Protein AF-A0A401W3R3-F1 (afdb_monomer_lite)

Secondary structure (DSSP, 8-state):
-EEEES-TTTGGGS-GGGHHHHHHHHTT-SEEEE---SS--HHHHHHHHHHHHHH-S-EEEE--SSPPSSTTSHHHHHHHHHHTT--EEEE--TT----

Foldseek 3Di:
DEEEDLAQCSLVPDDPVCNVVVVVVNVPHPYYHYLHHHDDDLVSLQSSLLVVLVVDQAAEEADPPDDAPDRNGRVNSVVNSVVVVRHYHYDYDPPDDDD

Sequence (99 aa):
MEVVVPAVRYRDGLPEDHYAVYDALLARAADVHGTGLRDSTSEAHMAGSEVLVGLVDRLVAVWDGESARGFGGTADVVGYARRAGVPVDIIWPDGAVRD

Structure (mmCIF, N/CA/C/O backbone):
data_AF-A0A401W3R3-F1
#
_entry.id   AF-A0A401W3R3-F1
#
loop_
_atom_site.group_PDB
_atom_site.id
_atom_site.type_symbol
_atom_site.label_atom_id
_atom_site.label_alt_id
_atom_site.label_comp_id
_atom_site.label_asym_id
_atom_site.label_entity_id
_atom_site.label_seq_id
_atom_site.pdbx_PDB_ins_code
_atom_site.Cartn_x
_atom_site.Cartn_y
_atom_site.Cartn_z
_atom_site.occupancy
_atom_site.B_iso_or_equiv
_atom_site.auth_seq_id
_atom_site.auth_comp_id
_atom_site.auth_asym_id
_atom_site.auth_atom_id
_atom_site.pdbx_PDB_model_num
ATOM 1 N N . MET A 1 1 ? -3.539 -16.175 -0.286 1.00 87.50 1 MET A N 1
ATOM 2 C CA . MET A 1 1 ? -3.124 -14.759 -0.236 1.00 87.50 1 MET A CA 1
ATOM 3 C C . MET A 1 1 ? -2.935 -14.313 -1.662 1.00 87.50 1 MET A C 1
ATOM 5 O O . MET A 1 1 ? -2.311 -15.053 -2.410 1.00 87.50 1 MET A O 1
ATOM 9 N N . GLU A 1 2 ? -3.499 -13.178 -2.031 1.00 96.38 2 GLU A N 1
ATOM 10 C CA . GLU A 1 2 ? -3.362 -12.606 -3.371 1.00 96.38 2 GLU A CA 1
ATOM 11 C C . GLU A 1 2 ? -2.349 -11.467 -3.323 1.00 96.38 2 GLU A C 1
ATOM 13 O O . GLU A 1 2 ? -2.163 -10.841 -2.276 1.00 96.38 2 GLU A O 1
ATOM 18 N N . VAL A 1 3 ? -1.661 -11.230 -4.434 1.00 97.56 3 VAL A N 1
ATOM 19 C CA . VAL A 1 3 ? -0.637 -10.189 -4.548 1.00 97.56 3 VAL A CA 1
ATOM 20 C C . VAL A 1 3 ? -1.002 -9.270 -5.699 1.00 97.56 3 VAL A C 1
ATOM 22 O O . VAL A 1 3 ? -1.341 -9.743 -6.777 1.00 97.56 3 VAL A O 1
ATOM 25 N N . VAL A 1 4 ? -0.891 -7.959 -5.491 1.00 97.88 4 VAL A N 1
ATOM 26 C CA . VAL A 1 4 ? -0.993 -6.974 -6.572 1.00 97.88 4 VAL A CA 1
ATOM 27 C C . VAL A 1 4 ? 0.403 -6.459 -6.899 1.00 97.88 4 VAL A C 1
ATOM 29 O O . VAL A 1 4 ? 1.104 -5.960 -6.019 1.00 97.88 4 VAL A O 1
ATOM 32 N N . VAL A 1 5 ? 0.817 -6.581 -8.159 1.00 97.81 5 VAL A N 1
ATOM 33 C CA . VAL A 1 5 ? 2.104 -6.088 -8.660 1.00 97.81 5 VAL A CA 1
ATOM 34 C C . VAL A 1 5 ? 1.855 -4.843 -9.521 1.00 97.81 5 VAL A C 1
ATOM 36 O O . VAL A 1 5 ? 1.171 -4.928 -10.545 1.00 97.81 5 VAL A O 1
ATOM 39 N N . PRO A 1 6 ? 2.400 -3.673 -9.140 1.00 97.44 6 PRO A N 1
ATOM 40 C CA . PRO A 1 6 ? 2.032 -2.400 -9.759 1.00 97.44 6 PRO A CA 1
ATOM 41 C C . PRO A 1 6 ? 2.558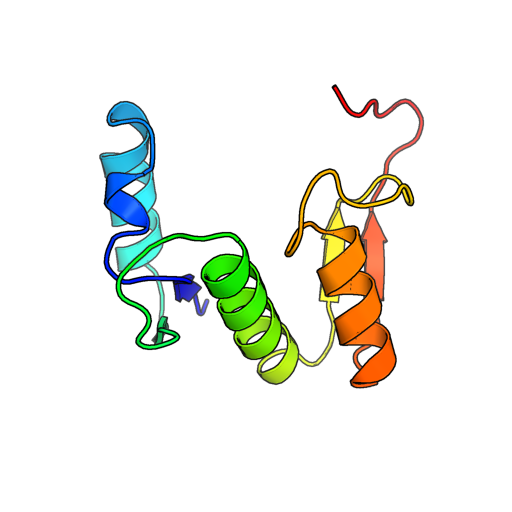 -2.239 -11.189 1.00 97.44 6 PRO A C 1
ATOM 43 O O . PRO A 1 6 ? 1.963 -1.493 -11.963 1.00 97.44 6 PRO A O 1
ATOM 46 N N . ALA A 1 7 ? 3.649 -2.920 -11.554 1.00 97.94 7 ALA A N 1
ATOM 47 C CA . ALA A 1 7 ? 4.232 -2.866 -12.891 1.00 97.94 7 ALA A CA 1
ATOM 48 C C . ALA A 1 7 ? 5.080 -4.105 -13.210 1.00 97.94 7 ALA A C 1
ATOM 50 O O . ALA A 1 7 ? 5.646 -4.726 -12.312 1.00 97.94 7 ALA A O 1
ATOM 51 N N . VAL A 1 8 ? 5.257 -4.408 -14.499 1.00 97.19 8 VAL A N 1
ATOM 52 C CA . VAL A 1 8 ? 6.101 -5.524 -14.974 1.00 97.19 8 VAL A CA 1
ATOM 53 C C . VAL A 1 8 ? 7.542 -5.397 -14.467 1.00 97.19 8 VAL A C 1
ATOM 55 O O . VAL A 1 8 ? 8.109 -6.372 -13.986 1.00 97.19 8 VAL A O 1
ATOM 58 N N . ARG A 1 9 ? 8.121 -4.191 -14.522 1.00 97.00 9 ARG A N 1
ATOM 59 C CA . ARG A 1 9 ? 9.493 -3.910 -14.060 1.00 97.00 9 ARG A CA 1
ATOM 60 C C . ARG A 1 9 ? 9.582 -3.536 -12.577 1.00 97.00 9 ARG A C 1
ATOM 62 O O . ARG A 1 9 ? 10.560 -2.921 -12.166 1.00 97.00 9 ARG A O 1
ATOM 69 N N . TYR A 1 10 ? 8.567 -3.856 -11.767 1.00 97.12 10 TYR A N 1
ATOM 70 C CA . TYR A 1 10 ? 8.572 -3.524 -10.336 1.00 97.12 10 TYR A CA 1
ATOM 71 C C . TYR A 1 10 ? 9.755 -4.168 -9.608 1.00 97.12 10 TYR A C 1
ATOM 73 O O . TYR A 1 10 ? 10.492 -3.489 -8.898 1.00 97.12 10 TYR A O 1
ATOM 81 N N . ARG A 1 11 ? 9.973 -5.466 -9.850 1.00 97.25 11 ARG A N 1
ATOM 82 C CA . ARG A 1 11 ? 11.078 -6.225 -9.258 1.00 97.25 11 ARG A CA 1
ATOM 83 C C . ARG A 1 11 ? 12.435 -5.596 -9.572 1.00 97.25 11 ARG A C 1
ATOM 85 O O . ARG A 1 11 ? 13.267 -5.495 -8.681 1.00 97.25 11 ARG A O 1
ATOM 92 N N . ASP A 1 12 ? 12.626 -5.123 -10.801 1.00 96.50 12 ASP A N 1
ATOM 93 C CA . ASP A 1 12 ? 13.889 -4.538 -11.265 1.00 96.50 12 ASP A CA 1
ATOM 94 C C . ASP A 1 12 ? 14.268 -3.258 -10.498 1.00 96.50 12 ASP A C 1
ATOM 96 O O . ASP A 1 12 ? 15.443 -2.910 -10.420 1.00 96.50 12 ASP A O 1
ATOM 100 N N . GLY A 1 13 ? 13.282 -2.555 -9.928 1.00 94.12 13 GLY A N 1
ATOM 101 C CA . GLY A 1 13 ? 13.493 -1.355 -9.116 1.00 94.12 13 GLY A CA 1
ATOM 102 C C . GLY A 1 13 ? 13.835 -1.628 -7.648 1.00 94.12 13 GLY A C 1
ATOM 103 O O . GLY A 1 13 ? 14.155 -0.687 -6.921 1.00 94.12 13 GLY A O 1
ATOM 104 N N . LEU A 1 14 ? 13.756 -2.882 -7.194 1.00 95.81 14 LEU A N 1
ATOM 105 C CA . LEU A 1 14 ? 14.136 -3.265 -5.833 1.00 95.81 14 LEU A CA 1
ATOM 106 C C . LEU A 1 14 ? 15.664 -3.412 -5.719 1.00 95.81 14 LEU A C 1
ATOM 108 O O . LEU A 1 14 ? 16.315 -3.763 -6.706 1.00 95.81 14 LEU A O 1
ATOM 112 N N . PRO A 1 15 ? 16.258 -3.218 -4.525 1.00 97.25 15 PRO A N 1
ATOM 113 C CA . PRO A 1 15 ? 17.644 -3.618 -4.304 1.00 97.25 15 PRO A CA 1
ATOM 114 C C . PRO A 1 15 ? 17.797 -5.130 -4.524 1.00 97.25 15 PRO A C 1
ATOM 116 O O . PRO A 1 15 ? 16.929 -5.902 -4.113 1.00 97.25 15 PRO A O 1
ATOM 119 N N . GLU A 1 16 ? 18.897 -5.555 -5.150 1.00 96.25 16 GLU A N 1
ATOM 120 C CA . GLU A 1 16 ? 19.101 -6.951 -5.579 1.00 96.25 16 GLU A CA 1
ATOM 121 C C . GLU A 1 16 ? 18.967 -7.963 -4.431 1.00 96.25 16 GLU A C 1
ATOM 123 O O . GLU A 1 16 ? 18.391 -9.035 -4.615 1.00 96.25 16 GLU A O 1
ATOM 128 N N . ASP A 1 17 ? 19.388 -7.600 -3.217 1.00 97.12 17 ASP A N 1
ATOM 129 C CA . ASP A 1 17 ? 19.270 -8.458 -2.030 1.00 97.12 17 ASP A CA 1
ATOM 130 C C . ASP A 1 17 ? 17.808 -8.773 -1.647 1.00 97.12 17 ASP A C 1
ATOM 132 O O . ASP A 1 17 ? 17.537 -9.762 -0.961 1.00 97.12 17 ASP A O 1
ATOM 136 N N . HIS A 1 18 ? 16.832 -7.990 -2.123 1.00 97.06 18 HIS A N 1
ATOM 137 C CA . HIS A 1 18 ? 15.407 -8.272 -1.931 1.00 97.06 18 HIS A CA 1
ATOM 138 C C . HIS A 1 18 ? 14.826 -9.240 -2.965 1.00 97.06 18 HIS A C 1
ATOM 140 O O . HIS A 1 18 ? 13.711 -9.724 -2.764 1.00 97.06 18 HIS A O 1
ATOM 146 N N . TYR A 1 19 ? 15.543 -9.561 -4.046 1.00 97.75 19 TYR A N 1
ATOM 147 C CA . TYR A 1 19 ? 15.012 -10.366 -5.151 1.00 97.75 19 TYR A CA 1
ATOM 148 C C . TYR A 1 19 ? 14.579 -11.757 -4.693 1.00 97.75 19 TYR A C 1
ATOM 150 O O . TYR A 1 19 ? 13.461 -12.178 -4.976 1.00 97.75 19 TYR A O 1
ATOM 158 N N . ALA A 1 20 ? 15.424 -12.443 -3.921 1.00 97.88 20 ALA A N 1
ATOM 159 C CA . ALA A 1 20 ? 15.114 -13.783 -3.429 1.00 97.88 20 ALA A CA 1
ATOM 160 C C . ALA A 1 20 ? 13.877 -13.795 -2.514 1.00 97.88 20 ALA A C 1
ATOM 162 O O . ALA A 1 20 ? 13.053 -14.706 -2.590 1.00 97.88 20 ALA A O 1
ATOM 163 N N . VAL A 1 21 ? 13.726 -12.774 -1.664 1.00 97.75 21 VAL A N 1
ATOM 164 C CA . VAL A 1 21 ? 12.568 -12.642 -0.768 1.00 97.75 21 VAL A CA 1
ATOM 165 C C . VAL A 1 21 ? 11.305 -12.320 -1.564 1.00 97.75 21 VAL A C 1
ATOM 167 O O . VAL A 1 21 ? 10.271 -12.945 -1.334 1.00 97.75 21 VAL A O 1
ATOM 170 N N . TYR A 1 22 ? 11.389 -11.390 -2.518 1.00 97.44 22 TYR A N 1
ATOM 171 C CA . TYR A 1 22 ? 10.286 -11.040 -3.410 1.00 97.44 22 TYR A CA 1
ATOM 172 C C . TYR A 1 22 ? 9.781 -12.268 -4.179 1.00 97.44 22 TYR A C 1
ATOM 174 O O . TYR A 1 22 ? 8.592 -12.581 -4.117 1.00 97.44 22 TYR A O 1
ATOM 182 N N . ASP A 1 23 ? 10.683 -13.015 -4.823 1.00 97.31 23 ASP A N 1
ATOM 183 C CA . ASP A 1 23 ? 10.339 -14.204 -5.609 1.00 97.31 23 ASP A CA 1
ATOM 184 C C . ASP A 1 23 ? 9.716 -15.300 -4.731 1.00 97.31 23 ASP A C 1
ATOM 186 O O . ASP A 1 23 ? 8.729 -15.931 -5.115 1.00 97.31 23 ASP A O 1
ATOM 190 N N . ALA A 1 24 ? 10.243 -15.497 -3.517 1.00 97.38 24 ALA A N 1
ATOM 191 C CA . ALA A 1 24 ? 9.706 -16.469 -2.568 1.00 97.38 24 ALA A CA 1
ATOM 192 C C . ALA A 1 24 ? 8.300 -16.099 -2.066 1.00 97.38 24 ALA A C 1
ATOM 194 O O . ALA A 1 24 ? 7.462 -16.985 -1.881 1.00 97.38 24 ALA A O 1
ATOM 195 N N . LEU A 1 25 ? 8.023 -14.811 -1.838 1.00 96.31 25 LEU A N 1
ATOM 196 C CA . LEU A 1 25 ? 6.687 -14.336 -1.469 1.00 96.31 25 LEU A CA 1
ATOM 197 C C . LEU A 1 25 ? 5.712 -14.478 -2.640 1.00 96.31 25 LEU A C 1
ATOM 199 O O . LEU A 1 25 ? 4.602 -14.977 -2.448 1.00 96.31 25 LEU A O 1
ATOM 203 N N . LEU A 1 26 ? 6.141 -14.111 -3.850 1.00 96.88 26 LEU A N 1
ATOM 204 C CA . LEU A 1 26 ? 5.319 -14.193 -5.053 1.00 96.88 26 LEU A CA 1
ATOM 205 C C . LEU A 1 26 ? 4.941 -15.644 -5.386 1.00 96.88 26 LEU A C 1
ATOM 207 O O . LEU A 1 26 ? 3.784 -15.920 -5.684 1.00 96.88 26 LEU A O 1
ATOM 211 N N . ALA A 1 27 ? 5.868 -16.595 -5.235 1.00 97.25 27 ALA A N 1
ATOM 212 C CA . ALA A 1 27 ? 5.610 -18.022 -5.457 1.00 97.25 27 ALA A CA 1
ATOM 213 C C . ALA A 1 27 ? 4.590 -18.640 -4.478 1.00 97.25 27 ALA A C 1
ATOM 215 O O . ALA A 1 27 ? 4.075 -19.729 -4.725 1.00 97.25 27 ALA A O 1
ATOM 216 N N . ARG A 1 28 ? 4.304 -17.972 -3.353 1.00 97.69 28 ARG A N 1
ATOM 217 C CA . ARG A 1 28 ? 3.305 -18.398 -2.357 1.00 97.69 28 ARG A CA 1
ATOM 218 C C . ARG A 1 28 ? 1.939 -17.742 -2.569 1.00 97.69 28 ARG A C 1
ATOM 220 O O . ARG A 1 28 ? 1.006 -18.047 -1.820 1.00 97.69 28 ARG A O 1
ATOM 227 N N . ALA A 1 29 ? 1.823 -16.826 -3.529 1.00 97.31 29 ALA A N 1
ATOM 228 C CA . ALA A 1 29 ? 0.563 -16.188 -3.864 1.00 97.31 29 ALA A CA 1
ATOM 229 C C . ALA A 1 29 ? -0.386 -17.211 -4.506 1.00 97.31 29 ALA A C 1
ATOM 231 O O . ALA A 1 29 ? 0.018 -18.019 -5.337 1.00 97.31 29 ALA A O 1
ATOM 232 N N . ALA A 1 30 ? -1.652 -17.180 -4.102 1.00 97.44 30 ALA A N 1
ATOM 233 C CA . ALA A 1 30 ? -2.704 -17.963 -4.742 1.00 97.44 30 ALA A CA 1
ATOM 234 C C . ALA A 1 30 ? -3.119 -17.340 -6.082 1.00 97.44 30 ALA A C 1
ATOM 236 O O . ALA A 1 30 ? -3.498 -18.068 -6.994 1.00 97.44 30 ALA A O 1
ATOM 237 N N . ASP A 1 31 ? -3.020 -16.012 -6.182 1.00 97.31 31 ASP A N 1
ATOM 238 C CA . ASP A 1 31 ? -3.245 -15.250 -7.405 1.00 97.31 31 ASP A CA 1
ATOM 239 C C . ASP A 1 31 ? -2.354 -13.999 -7.427 1.00 97.31 31 ASP A C 1
ATOM 241 O O . ASP A 1 31 ? -1.971 -13.475 -6.370 1.00 97.31 31 ASP A O 1
ATOM 245 N N . VAL A 1 32 ? -2.014 -13.541 -8.630 1.00 97.44 32 VAL A N 1
ATOM 246 C CA . VAL A 1 32 ? -1.175 -12.366 -8.874 1.00 97.44 32 VAL A CA 1
ATOM 247 C C . VAL A 1 32 ? -1.875 -11.436 -9.858 1.00 97.44 32 VAL A C 1
ATOM 249 O O . VAL A 1 32 ? -1.972 -11.715 -11.051 1.00 97.44 32 VAL A O 1
ATOM 252 N N . HIS A 1 33 ? -2.287 -10.276 -9.357 1.00 97.56 33 HIS A N 1
ATOM 253 C CA . HIS A 1 33 ? -2.945 -9.230 -10.129 1.00 97.56 33 HIS A CA 1
ATOM 254 C C . HIS A 1 33 ? -1.920 -8.221 -10.632 1.00 97.56 33 HIS A C 1
ATOM 256 O O . HIS A 1 33 ? -1.139 -7.672 -9.856 1.00 97.56 33 HIS A O 1
ATOM 262 N N . GLY A 1 34 ? -1.931 -7.944 -11.932 1.00 95.75 34 GLY A N 1
ATOM 263 C CA . GLY A 1 34 ? -1.103 -6.909 -12.544 1.00 95.75 34 GLY A CA 1
ATOM 264 C C . GLY A 1 34 ? -1.952 -5.769 -13.095 1.00 95.75 34 GLY A C 1
ATOM 265 O O . GLY A 1 34 ? -3.061 -5.984 -13.573 1.00 95.75 34 GLY A O 1
ATOM 266 N N . THR A 1 35 ? -1.402 -4.558 -13.101 1.00 95.81 35 THR A N 1
ATOM 267 C CA . THR A 1 35 ? -2.038 -3.385 -13.737 1.00 95.81 35 THR A CA 1
ATOM 268 C C . THR A 1 35 ? -1.868 -3.365 -15.262 1.00 95.81 35 THR A C 1
ATOM 270 O O . THR A 1 35 ? -2.509 -2.579 -15.954 1.00 95.81 35 THR A O 1
ATOM 273 N N . GLY A 1 36 ? -0.954 -4.186 -15.797 1.00 94.56 36 GLY A N 1
ATOM 274 C CA . GLY A 1 36 ? -0.520 -4.149 -17.198 1.00 94.56 36 GLY A CA 1
ATOM 275 C C . GLY A 1 36 ? 0.492 -3.040 -17.520 1.00 94.56 36 GLY A C 1
ATOM 276 O O . GLY A 1 36 ? 0.999 -2.982 -18.640 1.00 94.56 36 GLY A O 1
ATOM 277 N N . LEU A 1 37 ? 0.834 -2.179 -16.556 1.00 97.44 37 LEU A N 1
ATOM 278 C CA . LEU A 1 37 ? 1.833 -1.129 -16.741 1.00 97.44 37 LEU A CA 1
ATOM 279 C C . LEU A 1 37 ? 3.243 -1.720 -16.770 1.00 97.44 37 LEU A C 1
ATOM 281 O O . LEU A 1 37 ? 3.587 -2.622 -16.005 1.00 97.44 37 LEU A O 1
ATOM 285 N N . ARG A 1 38 ? 4.090 -1.201 -17.662 1.00 97.50 38 ARG A N 1
ATOM 286 C CA . ARG A 1 38 ? 5.460 -1.706 -17.806 1.00 97.50 38 ARG A CA 1
ATOM 287 C C . ARG A 1 38 ? 6.388 -1.183 -16.716 1.00 97.50 38 ARG A C 1
ATOM 289 O O . ARG A 1 38 ? 7.202 -1.937 -16.192 1.00 97.50 38 ARG A O 1
ATOM 296 N N . ASP A 1 39 ? 6.272 0.101 -16.403 1.00 97.62 39 ASP A N 1
ATOM 297 C CA . ASP A 1 39 ? 7.278 0.849 -15.656 1.00 97.62 39 ASP A CA 1
ATOM 298 C C . ASP A 1 39 ? 6.758 1.205 -14.267 1.00 97.62 39 ASP A C 1
ATOM 300 O O . ASP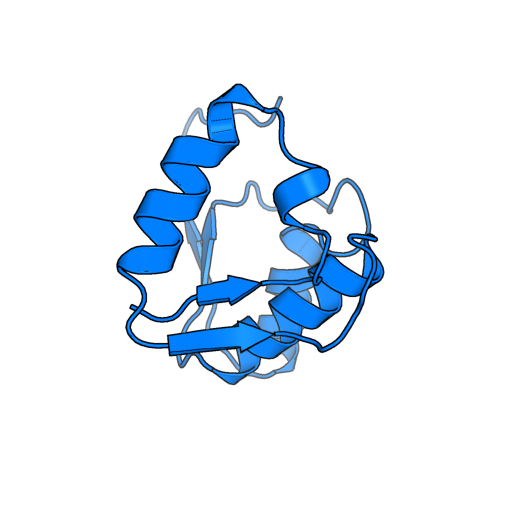 A 1 39 ? 5.603 1.589 -14.113 1.00 97.62 39 ASP A O 1
ATOM 304 N N . SER A 1 40 ? 7.617 1.074 -13.257 1.00 96.06 40 SER A N 1
ATOM 305 C CA . SER A 1 40 ? 7.256 1.224 -11.843 1.00 96.06 40 SER A CA 1
ATOM 306 C C . SER A 1 40 ? 7.237 2.689 -11.385 1.00 96.06 40 SER A C 1
ATOM 308 O O . SER A 1 40 ? 7.969 3.080 -10.475 1.00 96.06 40 SER A O 1
ATOM 310 N N . THR A 1 41 ? 6.436 3.523 -12.046 1.00 96.50 41 THR A N 1
ATOM 311 C CA . THR A 1 41 ? 6.279 4.948 -11.712 1.00 96.50 41 THR A CA 1
ATOM 312 C C . THR A 1 41 ? 5.326 5.145 -10.528 1.00 96.50 41 THR A C 1
ATOM 314 O O . THR A 1 41 ? 4.676 4.200 -10.076 1.00 96.50 41 THR A O 1
ATOM 317 N N . SER A 1 42 ? 5.204 6.368 -10.006 1.00 95.88 42 SER A N 1
ATOM 318 C CA . SER A 1 42 ? 4.213 6.695 -8.966 1.00 95.88 42 SER A CA 1
ATOM 319 C C . SER A 1 42 ? 2.777 6.384 -9.406 1.00 95.88 42 SER A C 1
ATOM 321 O O . SER A 1 42 ? 1.984 5.866 -8.625 1.00 95.88 42 SER A O 1
ATOM 323 N N . GLU A 1 43 ? 2.452 6.615 -10.676 1.00 96.94 43 GLU A N 1
ATOM 324 C CA . GLU A 1 43 ? 1.152 6.285 -11.263 1.00 96.94 43 GLU A CA 1
ATOM 325 C C . GLU A 1 43 ? 0.905 4.777 -11.281 1.00 96.94 43 GLU A C 1
ATOM 327 O O . GLU A 1 43 ? -0.209 4.340 -11.004 1.00 96.94 43 GLU A O 1
ATOM 332 N N . ALA A 1 44 ? 1.938 3.972 -11.544 1.00 97.25 44 ALA A N 1
ATOM 333 C CA . ALA A 1 44 ? 1.822 2.519 -11.499 1.00 97.25 44 ALA A CA 1
ATOM 334 C C . ALA A 1 44 ? 1.567 2.000 -10.079 1.00 97.25 44 ALA A C 1
ATOM 336 O O . ALA A 1 44 ? 0.735 1.113 -9.884 1.00 97.25 44 ALA A O 1
ATOM 337 N N . HIS A 1 45 ? 2.225 2.589 -9.076 1.00 96.69 45 HIS A N 1
ATOM 338 C CA . HIS A 1 45 ? 1.955 2.279 -7.671 1.00 96.69 45 HIS A CA 1
ATOM 339 C C . HIS A 1 45 ? 0.527 2.648 -7.267 1.00 96.69 45 HIS A C 1
ATOM 341 O O . HIS A 1 45 ? -0.140 1.854 -6.598 1.00 96.69 45 HIS A O 1
ATOM 347 N N . MET A 1 46 ? 0.031 3.811 -7.702 1.00 97.88 46 MET A N 1
ATOM 348 C CA . MET A 1 46 ? -1.356 4.187 -7.442 1.00 97.88 46 MET A CA 1
ATOM 349 C C . MET A 1 46 ? -2.328 3.234 -8.144 1.00 97.88 46 MET A C 1
ATOM 351 O O . MET A 1 46 ? -3.216 2.709 -7.486 1.00 97.88 46 MET A O 1
ATOM 355 N N . ALA A 1 47 ? -2.127 2.923 -9.427 1.00 98.19 47 ALA A N 1
ATOM 356 C CA . ALA A 1 47 ? -2.977 1.980 -10.157 1.00 98.19 47 ALA A CA 1
ATOM 357 C C . ALA A 1 47 ? -3.015 0.596 -9.483 1.00 98.19 47 ALA A C 1
ATOM 359 O O . ALA A 1 47 ? -4.079 -0.005 -9.348 1.00 98.19 47 ALA A O 1
ATOM 360 N N . GLY A 1 48 ? -1.870 0.105 -8.994 1.00 98.00 48 GLY A N 1
ATOM 361 C CA . GLY A 1 48 ? -1.814 -1.123 -8.199 1.00 98.00 48 GLY A CA 1
ATOM 362 C C . GLY A 1 48 ? -2.594 -1.005 -6.887 1.00 98.00 48 GLY A C 1
ATOM 363 O O . GLY A 1 48 ? -3.300 -1.929 -6.495 1.00 98.00 48 GLY A O 1
ATOM 364 N N . SER A 1 49 ? -2.531 0.152 -6.232 1.00 97.81 49 SER A N 1
ATOM 365 C CA . SER A 1 49 ? -3.290 0.419 -5.007 1.00 97.81 49 SER A CA 1
ATOM 366 C C . SER A 1 49 ? -4.801 0.487 -5.253 1.00 97.81 49 SER A C 1
ATOM 368 O O . SER A 1 49 ? -5.572 0.008 -4.427 1.00 97.81 49 SER A O 1
ATOM 370 N N . GLU A 1 50 ? -5.241 1.029 -6.389 1.00 98.31 50 GLU A N 1
ATOM 371 C CA . GLU A 1 50 ? -6.654 1.052 -6.786 1.00 98.31 50 GLU A CA 1
ATOM 372 C C . GLU A 1 50 ? -7.186 -0.359 -7.055 1.00 98.31 50 GLU A C 1
ATOM 374 O O . GLU A 1 50 ? -8.259 -0.708 -6.561 1.00 98.31 50 GLU A O 1
ATOM 379 N N . VAL A 1 51 ? -6.407 -1.197 -7.754 1.00 98.06 51 VAL A N 1
ATOM 380 C CA . VAL A 1 51 ? -6.714 -2.628 -7.924 1.00 98.06 51 VAL A CA 1
ATOM 381 C C . VAL A 1 51 ? -6.829 -3.307 -6.562 1.00 98.06 51 VAL A C 1
ATOM 383 O O . VAL A 1 51 ? -7.831 -3.965 -6.300 1.00 98.06 51 VAL A O 1
ATOM 386 N N . LEU A 1 52 ? -5.855 -3.105 -5.668 1.00 97.81 52 LEU A N 1
ATOM 387 C CA . LEU A 1 52 ? -5.879 -3.675 -4.319 1.00 97.81 52 LEU A CA 1
ATOM 388 C C . LEU A 1 52 ? -7.147 -3.279 -3.560 1.00 97.81 52 LEU A C 1
ATOM 390 O O . LEU A 1 52 ? -7.809 -4.142 -2.994 1.00 97.81 52 LEU A O 1
ATOM 394 N N . VAL A 1 53 ? -7.503 -1.993 -3.557 1.00 98.31 53 VAL A N 1
ATOM 395 C CA . VAL A 1 53 ? -8.697 -1.498 -2.859 1.00 98.31 53 VAL A CA 1
ATOM 396 C C . VAL A 1 53 ? -9.979 -2.084 -3.453 1.00 98.31 53 VAL A C 1
ATOM 398 O O . VAL A 1 53 ? -10.899 -2.386 -2.701 1.00 98.31 53 VAL A O 1
ATOM 401 N N . GLY A 1 54 ? -10.044 -2.288 -4.770 1.00 97.81 54 GLY A N 1
ATOM 402 C CA . GLY A 1 54 ? -11.198 -2.907 -5.426 1.00 97.81 54 GLY A CA 1
ATOM 403 C C . GLY A 1 54 ? -11.384 -4.398 -5.120 1.00 97.81 54 GLY A C 1
ATOM 404 O O . GLY A 1 54 ? -12.471 -4.925 -5.344 1.00 97.81 54 GLY A O 1
ATOM 405 N N . LEU A 1 55 ? -10.348 -5.074 -4.615 1.00 97.38 55 LEU A N 1
ATOM 406 C CA . LEU A 1 55 ? -10.363 -6.507 -4.303 1.00 97.38 55 LEU A CA 1
ATOM 407 C C . LEU A 1 55 ? -10.674 -6.813 -2.831 1.00 97.38 55 LEU A C 1
ATOM 409 O O . LEU A 1 55 ? -10.919 -7.971 -2.499 1.00 97.38 55 LEU A O 1
ATOM 413 N N . VAL A 1 56 ? -10.636 -5.818 -1.939 1.00 98.00 56 VAL A N 1
ATOM 414 C CA . VAL A 1 56 ? -10.747 -6.039 -0.488 1.00 98.00 56 VAL A CA 1
ATOM 415 C C . VAL A 1 56 ? -12.014 -5.429 0.102 1.00 98.00 56 VAL A C 1
ATOM 417 O O . VAL A 1 56 ? -12.418 -4.323 -0.239 1.00 98.00 56 VAL A O 1
ATOM 420 N N . ASP A 1 57 ? -12.591 -6.108 1.093 1.00 98.12 57 ASP A N 1
ATOM 421 C CA . ASP A 1 57 ? -13.736 -5.586 1.853 1.00 98.12 57 ASP A CA 1
ATOM 422 C C . ASP A 1 57 ? -13.330 -4.566 2.933 1.00 98.12 57 ASP A C 1
ATOM 424 O O . ASP A 1 57 ? -14.175 -3.879 3.509 1.00 98.12 57 ASP A O 1
ATOM 428 N N . ARG A 1 58 ? -12.036 -4.505 3.276 1.00 98.19 58 ARG A N 1
ATOM 429 C CA . ARG A 1 58 ? -11.478 -3.668 4.347 1.00 98.19 58 ARG A CA 1
ATOM 430 C C . ARG A 1 58 ? -9.986 -3.445 4.127 1.00 98.19 58 ARG A C 1
ATOM 432 O O . ARG A 1 58 ? -9.255 -4.388 3.833 1.00 98.19 58 ARG A O 1
ATOM 439 N N . LEU A 1 59 ? -9.531 -2.212 4.332 1.00 98.44 59 LEU A N 1
ATOM 440 C CA . LEU A 1 59 ? -8.125 -1.828 4.239 1.00 98.44 59 LEU A CA 1
ATOM 441 C C . LEU A 1 59 ? -7.533 -1.635 5.638 1.00 98.44 59 LEU A C 1
ATOM 443 O O . LEU A 1 59 ? -8.060 -0.867 6.437 1.00 98.44 59 LEU A O 1
ATOM 447 N N . VAL A 1 60 ? -6.395 -2.271 5.907 1.00 98.12 60 VAL A N 1
ATOM 448 C CA . VAL A 1 60 ? -5.578 -1.985 7.092 1.00 98.12 60 VAL A CA 1
ATOM 449 C C . VAL A 1 60 ? -4.355 -1.190 6.648 1.00 98.12 60 VAL A C 1
ATOM 451 O O . VAL A 1 60 ? -3.560 -1.677 5.847 1.00 98.12 60 VAL A O 1
ATOM 454 N N . ALA A 1 61 ? -4.204 0.030 7.156 1.00 97.38 61 ALA A N 1
ATOM 455 C CA . ALA A 1 61 ? -3.119 0.934 6.795 1.00 97.38 61 ALA A CA 1
ATOM 456 C C . ALA A 1 61 ? -2.190 1.174 7.989 1.00 97.38 61 ALA A C 1
ATOM 458 O O . ALA A 1 61 ? -2.612 1.701 9.017 1.00 97.38 61 ALA A O 1
ATOM 459 N N . VAL A 1 62 ? -0.907 0.838 7.837 1.00 95.81 62 VAL A N 1
ATOM 460 C CA . VAL A 1 62 ? 0.136 1.271 8.777 1.00 95.81 62 VAL A CA 1
ATOM 461 C C . VAL A 1 62 ? 0.567 2.673 8.364 1.00 95.81 62 VAL A C 1
ATOM 463 O O . VAL A 1 62 ? 1.264 2.841 7.362 1.00 95.81 62 VAL A O 1
ATOM 466 N N . TRP A 1 63 ? 0.061 3.688 9.061 1.00 96.19 63 TRP A N 1
ATOM 467 C CA . TRP A 1 63 ? 0.139 5.074 8.603 1.00 96.19 63 TRP A CA 1
ATOM 468 C C . TRP A 1 63 ? 0.050 6.070 9.754 1.00 96.19 63 TRP A C 1
ATOM 470 O O . TRP A 1 63 ? -0.833 5.962 10.596 1.00 96.19 63 TRP A O 1
ATOM 480 N N . ASP A 1 64 ? 0.916 7.079 9.726 1.00 94.44 64 ASP A N 1
ATOM 481 C CA . ASP A 1 64 ? 1.053 8.122 10.744 1.00 94.44 64 ASP A CA 1
ATOM 482 C C . ASP A 1 64 ? -0.014 9.226 10.684 1.00 94.44 64 ASP A C 1
ATOM 484 O O . ASP A 1 64 ? -0.019 10.125 11.517 1.00 94.44 64 ASP A O 1
ATOM 488 N N . GLY A 1 65 ? -0.931 9.176 9.714 1.00 93.56 65 GLY A N 1
ATOM 489 C CA . GLY A 1 65 ? -1.971 10.196 9.537 1.00 93.56 65 GLY A CA 1
ATOM 490 C C . GLY A 1 65 ? -1.526 11.411 8.715 1.00 93.56 65 GLY A C 1
ATOM 491 O O . GLY A 1 65 ? -2.355 12.246 8.353 1.00 93.56 65 GLY A O 1
ATOM 492 N N . GLU A 1 66 ? -0.243 11.490 8.368 1.00 93.50 66 GLU A N 1
ATOM 493 C CA . GLU A 1 66 ? 0.346 12.607 7.637 1.00 93.50 66 GLU A CA 1
ATOM 494 C C . GLU A 1 66 ? 0.224 12.447 6.118 1.00 93.50 66 GLU A C 1
ATOM 496 O O . GLU A 1 66 ? 0.098 11.342 5.584 1.00 93.50 66 GLU A O 1
ATOM 501 N N . SER A 1 67 ? 0.351 13.557 5.391 1.00 92.06 67 SER A N 1
ATOM 502 C CA . SER A 1 67 ? 0.348 13.567 3.923 1.00 92.06 67 SER A CA 1
ATOM 503 C C . SER A 1 67 ? 1.387 12.613 3.317 1.00 92.06 67 SER A C 1
ATOM 505 O O . SER A 1 67 ? 2.449 12.350 3.898 1.00 92.06 67 SER A O 1
ATOM 507 N N . ALA A 1 68 ? 1.090 12.112 2.116 1.00 91.00 68 ALA A N 1
ATOM 508 C CA . ALA A 1 68 ? 2.019 11.290 1.353 1.00 91.00 68 ALA A CA 1
ATOM 509 C C . ALA A 1 68 ? 3.254 12.104 0.925 1.00 91.00 68 ALA A C 1
ATOM 511 O O . ALA A 1 68 ? 3.155 13.285 0.595 1.00 91.00 68 ALA A O 1
ATOM 512 N N . ARG A 1 69 ? 4.425 11.454 0.893 1.00 88.12 69 ARG A N 1
ATOM 513 C CA . ARG A 1 69 ? 5.681 12.053 0.393 1.00 88.12 69 ARG A CA 1
ATOM 514 C C . ARG A 1 69 ? 5.751 12.134 -1.135 1.00 88.12 69 ARG A C 1
ATOM 516 O O . ARG A 1 69 ? 6.606 12.826 -1.675 1.00 88.12 69 ARG A O 1
ATOM 523 N N . GLY A 1 70 ? 4.868 11.417 -1.819 1.00 91.19 70 GLY A N 1
ATOM 524 C CA . GLY A 1 70 ? 4.744 11.371 -3.267 1.00 91.19 70 GLY A CA 1
ATOM 525 C C . GLY A 1 70 ? 3.442 10.680 -3.653 1.00 91.19 70 GLY A C 1
ATOM 526 O O . GLY A 1 70 ? 2.844 9.988 -2.824 1.00 91.19 70 GLY A O 1
ATOM 527 N N . PHE A 1 71 ? 3.013 10.885 -4.898 1.00 93.44 71 PHE A N 1
ATOM 528 C CA . PHE A 1 71 ? 1.768 10.310 -5.399 1.00 93.44 71 PHE A CA 1
ATOM 529 C C . PHE A 1 71 ? 1.779 8.781 -5.309 1.00 93.44 71 PHE A C 1
ATOM 531 O O . PHE A 1 71 ? 2.790 8.142 -5.614 1.00 93.44 71 PHE A O 1
ATOM 538 N N . GLY A 1 72 ? 0.653 8.210 -4.885 1.00 90.62 72 GLY A N 1
ATOM 539 C CA . GLY A 1 72 ? 0.523 6.771 -4.647 1.00 90.62 72 GLY A CA 1
ATOM 540 C C . GLY A 1 72 ? 1.094 6.326 -3.298 1.00 90.62 72 GLY A C 1
ATOM 541 O O . GLY A 1 72 ? 1.217 5.130 -3.047 1.00 90.62 72 GLY A O 1
ATOM 542 N N . GLY A 1 73 ? 1.449 7.269 -2.420 1.00 93.69 73 GLY A N 1
ATOM 543 C CA . GLY A 1 73 ? 1.793 6.971 -1.033 1.00 93.69 73 GLY A CA 1
ATOM 544 C C . GLY A 1 73 ? 0.562 6.638 -0.183 1.00 93.69 73 GLY A C 1
ATOM 545 O O . GLY A 1 73 ? -0.580 6.855 -0.585 1.00 93.69 73 GLY A O 1
ATOM 546 N N . THR A 1 74 ? 0.786 6.156 1.041 1.00 95.31 74 THR A N 1
ATOM 547 C CA . THR A 1 74 ? -0.274 5.608 1.906 1.00 95.31 74 THR A CA 1
ATOM 548 C C . THR A 1 74 ? -1.454 6.558 2.134 1.00 95.31 74 THR A C 1
ATOM 550 O O . THR A 1 74 ? -2.597 6.108 2.120 1.00 95.31 74 THR A O 1
ATOM 553 N N . 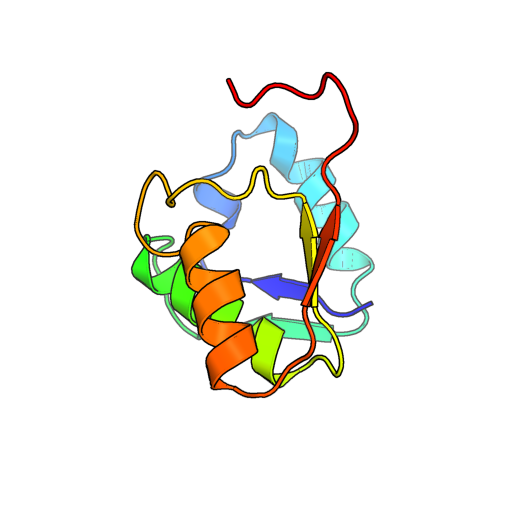ALA A 1 75 ? -1.214 7.868 2.283 1.00 96.75 75 ALA A N 1
ATOM 554 C CA . ALA A 1 75 ? -2.292 8.846 2.458 1.00 96.75 75 ALA A CA 1
ATOM 555 C C . ALA A 1 75 ? -3.243 8.908 1.244 1.00 96.75 75 ALA A C 1
ATOM 557 O O . ALA A 1 75 ? -4.460 8.998 1.422 1.00 96.75 75 ALA A O 1
ATOM 558 N N . ASP A 1 76 ? -2.712 8.798 0.021 1.00 97.50 76 ASP A N 1
ATOM 559 C CA . ASP A 1 76 ? -3.515 8.801 -1.207 1.00 97.50 76 ASP A CA 1
ATOM 560 C C . ASP A 1 76 ? -4.374 7.539 -1.298 1.00 97.50 76 ASP A C 1
ATOM 562 O O . ASP A 1 76 ? -5.565 7.621 -1.612 1.00 97.50 76 ASP A O 1
ATOM 566 N N . VAL A 1 77 ? -3.796 6.383 -0.952 1.00 97.88 77 VAL A N 1
ATOM 567 C CA . VAL A 1 77 ? -4.489 5.086 -0.944 1.00 97.88 77 VAL A CA 1
ATOM 568 C C . VAL A 1 77 ? -5.597 5.059 0.108 1.00 97.88 77 VAL A C 1
ATOM 570 O O . VAL A 1 77 ? -6.720 4.662 -0.194 1.00 97.88 77 VAL A O 1
ATOM 573 N N . VAL A 1 78 ? -5.330 5.553 1.322 1.00 98.12 78 VAL A N 1
ATOM 574 C CA . VAL A 1 78 ? -6.345 5.698 2.381 1.00 98.12 78 VAL A CA 1
ATOM 575 C C . VAL A 1 78 ? -7.467 6.634 1.929 1.00 98.12 78 VAL A C 1
ATOM 577 O O . VAL A 1 78 ? -8.648 6.336 2.126 1.00 98.12 78 VAL A O 1
ATOM 580 N N . GLY A 1 79 ? -7.120 7.757 1.298 1.00 97.94 79 GLY A N 1
ATOM 581 C CA . GLY A 1 79 ? -8.093 8.681 0.725 1.00 97.94 79 GLY A CA 1
ATOM 582 C C . GLY A 1 79 ? -8.947 8.026 -0.361 1.00 97.94 79 GLY A C 1
ATOM 583 O O . GLY A 1 79 ? -10.164 8.214 -0.377 1.00 97.94 79 GLY A O 1
ATOM 584 N N . TYR A 1 80 ? -8.333 7.242 -1.247 1.00 98.31 80 TYR A N 1
ATOM 585 C CA . TYR A 1 80 ? -9.026 6.499 -2.296 1.00 98.31 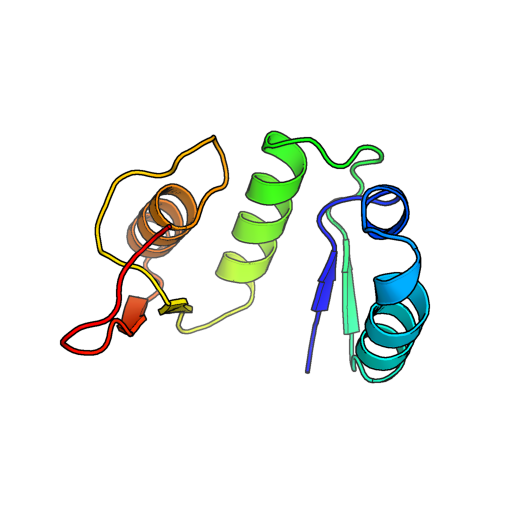80 TYR A CA 1
ATOM 586 C C . TYR A 1 80 ? -9.971 5.440 -1.720 1.00 98.31 80 TYR A C 1
ATOM 588 O O . TYR A 1 80 ? -11.151 5.453 -2.061 1.00 98.31 80 TYR A O 1
ATOM 596 N N . ALA A 1 81 ? -9.508 4.609 -0.784 1.00 98.50 81 ALA A N 1
ATOM 597 C CA . ALA A 1 81 ? -10.320 3.581 -0.133 1.00 98.50 81 ALA A CA 1
ATOM 598 C C . ALA A 1 81 ? -11.576 4.161 0.526 1.00 98.50 81 ALA A C 1
ATOM 600 O O . ALA A 1 81 ? -12.683 3.676 0.297 1.00 98.50 81 ALA A O 1
ATOM 601 N N . ARG A 1 82 ? -11.432 5.278 1.250 1.00 98.06 8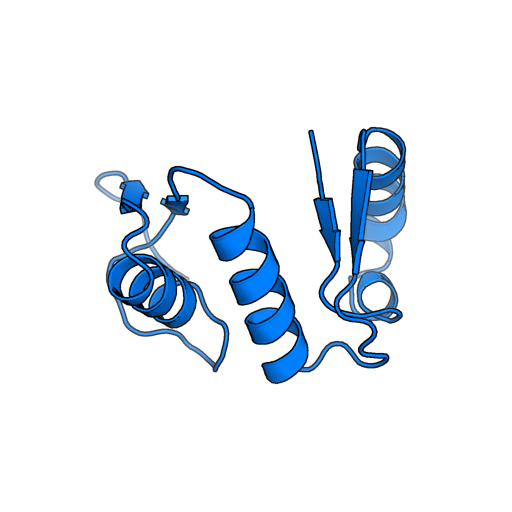2 ARG A N 1
ATOM 602 C CA . ARG A 1 82 ? -12.573 5.989 1.845 1.00 98.06 82 ARG A CA 1
ATOM 603 C C . ARG A 1 82 ? -13.575 6.470 0.796 1.00 98.06 82 ARG A C 1
ATOM 605 O O . ARG A 1 82 ? -14.776 6.325 1.005 1.00 98.06 82 ARG A O 1
ATOM 612 N N . ARG A 1 83 ? -13.108 7.023 -0.331 1.00 98.25 83 ARG A N 1
ATOM 613 C CA . ARG A 1 83 ? -13.989 7.446 -1.438 1.00 98.25 83 ARG A CA 1
ATOM 614 C C . ARG A 1 83 ? -14.682 6.263 -2.114 1.00 98.25 83 ARG A C 1
ATOM 616 O O . ARG A 1 83 ? -15.826 6.405 -2.526 1.00 98.25 83 ARG A O 1
ATOM 623 N N . ALA A 1 84 ? -14.008 5.119 -2.200 1.00 98.12 84 ALA A N 1
ATOM 624 C CA . ALA A 1 84 ? -14.554 3.873 -2.729 1.00 98.12 84 ALA A CA 1
ATOM 625 C C . ALA A 1 84 ? -15.525 3.170 -1.758 1.00 98.12 84 ALA A C 1
ATOM 627 O O . ALA A 1 84 ? -16.121 2.160 -2.115 1.00 98.12 84 ALA A O 1
ATOM 628 N N . GLY A 1 85 ? -15.705 3.695 -0.539 1.00 98.19 85 GLY A N 1
ATOM 629 C CA . GLY A 1 85 ? -16.577 3.103 0.477 1.00 98.19 85 GLY A CA 1
ATOM 630 C C . GLY A 1 85 ? -15.963 1.909 1.212 1.00 98.19 85 GLY A C 1
ATOM 631 O O . GLY A 1 85 ? -16.672 1.238 1.956 1.00 98.19 85 GLY A O 1
ATOM 632 N N . VAL A 1 86 ? -14.660 1.661 1.045 1.00 98.69 86 VAL A N 1
ATOM 633 C CA . VAL A 1 86 ? -13.933 0.597 1.744 1.00 98.69 86 VAL A CA 1
ATOM 634 C C . VAL A 1 86 ? -13.541 1.095 3.142 1.00 98.69 86 VAL A C 1
ATOM 636 O O . VAL A 1 86 ? -12.829 2.101 3.256 1.00 98.69 86 VAL A O 1
ATOM 639 N N . PRO A 1 87 ? -13.984 0.430 4.226 1.00 98.44 87 PRO A N 1
ATOM 640 C CA . PRO A 1 87 ? -13.572 0.767 5.584 1.00 98.44 87 PRO A CA 1
ATOM 641 C C . PRO A 1 87 ? -12.052 0.694 5.748 1.00 98.44 87 PRO A C 1
ATOM 643 O O . PRO A 1 87 ? -11.422 -0.261 5.292 1.00 98.44 87 PRO A O 1
ATOM 646 N N . VAL A 1 88 ? -11.476 1.687 6.432 1.00 98.50 88 VAL A N 1
ATOM 647 C CA . VAL A 1 88 ? -10.031 1.772 6.685 1.00 98.50 88 VAL A CA 1
ATOM 648 C C . VAL A 1 88 ? -9.754 1.735 8.182 1.00 98.50 88 VAL A C 1
ATOM 650 O O . VAL A 1 88 ? -10.180 2.641 8.901 1.00 98.50 88 VAL A O 1
ATOM 653 N N . ASP A 1 89 ? -8.985 0.744 8.624 1.00 98.19 89 ASP A N 1
ATOM 654 C CA . ASP A 1 89 ? -8.411 0.686 9.966 1.00 98.19 89 ASP A CA 1
ATOM 655 C C . ASP A 1 89 ? -6.961 1.175 9.918 1.00 98.19 89 ASP A C 1
ATOM 657 O O . ASP A 1 8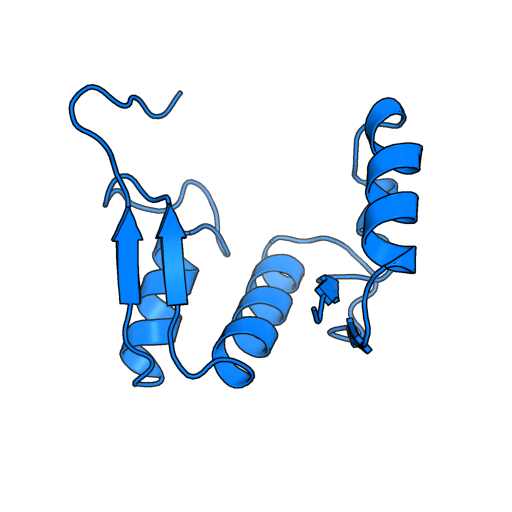9 ? -6.148 0.675 9.138 1.00 98.19 89 ASP A O 1
ATOM 661 N N . ILE A 1 90 ? -6.632 2.166 10.744 1.00 97.25 90 ILE A N 1
ATOM 662 C CA . ILE A 1 90 ? -5.281 2.732 10.814 1.00 97.25 90 ILE A CA 1
ATOM 663 C C . ILE A 1 90 ? -4.550 2.127 12.008 1.00 97.25 90 ILE A C 1
ATOM 665 O O . ILE A 1 90 ? -5.076 2.112 13.121 1.00 97.25 90 ILE A O 1
ATOM 669 N N . ILE A 1 91 ? -3.325 1.661 11.776 1.00 96.69 91 ILE A N 1
ATOM 670 C CA . ILE A 1 91 ? -2.423 1.148 12.804 1.00 96.69 91 ILE A CA 1
ATOM 671 C C . ILE A 1 91 ? -1.205 2.069 12.877 1.00 96.69 91 ILE A C 1
ATOM 673 O O . ILE A 1 91 ? -0.349 2.054 11.994 1.00 96.69 91 ILE A O 1
ATOM 677 N N . TRP A 1 92 ? -1.114 2.845 13.954 1.00 95.81 92 TRP A N 1
ATOM 678 C CA . TRP A 1 92 ? 0.071 3.631 14.290 1.00 95.81 92 TRP A CA 1
ATOM 679 C C . TRP A 1 92 ? 0.294 3.595 15.804 1.00 95.81 92 TRP A C 1
ATOM 681 O O . TRP A 1 92 ? -0.476 4.214 16.539 1.00 95.81 92 TRP A O 1
ATOM 691 N N . PRO A 1 93 ? 1.266 2.807 16.296 1.00 93.88 93 PRO A N 1
ATOM 692 C CA . PRO A 1 93 ? 1.502 2.671 17.729 1.00 93.88 93 PRO A CA 1
ATOM 693 C C . PRO A 1 93 ? 2.011 3.960 18.375 1.00 93.88 93 PRO A C 1
ATOM 695 O O . PRO A 1 93 ? 2.756 4.727 17.763 1.00 93.88 93 PRO A O 1
ATOM 698 N N . ASP A 1 94 ? 1.689 4.140 19.655 1.00 91.44 94 ASP A N 1
ATOM 699 C CA . ASP A 1 94 ? 2.254 5.220 20.460 1.00 91.44 94 ASP A CA 1
ATOM 700 C C . ASP A 1 94 ? 3.788 5.153 20.459 1.00 91.44 94 ASP A C 1
ATOM 702 O O . ASP A 1 94 ? 4.390 4.102 20.686 1.00 91.44 94 ASP A O 1
ATOM 706 N N . GLY A 1 95 ? 4.429 6.294 20.200 1.00 91.44 95 GLY A N 1
ATOM 707 C CA . GLY A 1 95 ? 5.887 6.403 20.121 1.00 91.44 95 GLY A CA 1
ATOM 708 C C . GLY A 1 95 ? 6.505 5.949 18.793 1.00 91.44 95 GLY A C 1
ATOM 709 O O . GLY A 1 95 ? 7.722 6.050 18.650 1.00 91.44 95 GLY A O 1
ATOM 710 N N . ALA A 1 96 ? 5.713 5.489 17.816 1.00 92.81 96 ALA A N 1
ATOM 711 C CA . ALA A 1 96 ? 6.209 5.243 16.465 1.00 92.81 96 ALA A CA 1
ATOM 712 C C . ALA A 1 96 ? 6.580 6.562 15.765 1.00 92.81 96 ALA A C 1
ATOM 714 O O . ALA A 1 96 ? 5.870 7.566 15.871 1.00 92.81 96 ALA A O 1
ATOM 715 N N . VAL A 1 97 ? 7.693 6.545 15.031 1.00 89.88 97 VAL A N 1
ATOM 716 C CA . VAL A 1 97 ? 8.223 7.698 14.294 1.00 89.88 97 VAL A CA 1
ATOM 717 C C . VAL A 1 97 ? 8.318 7.343 12.817 1.00 89.88 97 VAL A C 1
ATOM 719 O O . VAL A 1 97 ? 8.648 6.212 12.459 1.00 89.88 97 VAL A O 1
ATOM 722 N N . ARG A 1 98 ? 7.999 8.315 11.960 1.00 87.12 98 ARG A N 1
ATOM 723 C CA . ARG A 1 98 ? 8.215 8.229 10.518 1.00 87.12 98 ARG A CA 1
ATOM 724 C C . ARG A 1 98 ? 9.521 8.950 10.169 1.00 87.12 98 ARG A C 1
ATOM 726 O O . ARG A 1 98 ? 9.573 10.171 10.304 1.00 87.12 98 ARG A O 1
ATOM 733 N N . ASP A 1 99 ? 10.519 8.195 9.709 1.00 78.00 99 ASP A N 1
ATOM 734 C CA . ASP A 1 99 ? 11.848 8.683 9.285 1.00 78.00 99 ASP A CA 1
ATOM 735 C C . ASP A 1 99 ? 11.815 9.331 7.907 1.00 78.00 99 ASP A C 1
ATOM 737 O O . ASP A 1 99 ? 11.331 8.677 6.956 1.00 78.00 99 ASP A O 1
#

Organism: Streptomyces paromomycinus (NCBI:txid92743)

Radius of gyration: 14.25 Å; chains: 1; bounding box: 36×32×38 Å

pLDDT: mean 96.13, std 3.11, range [78.0, 98.69]